Protein AF-A0A183NZC9-F1 (afdb_monomer_lite)

Structure (mmCIF, N/CA/C/O backbone):
data_AF-A0A183NZC9-F1
#
_entry.id   AF-A0A183NZC9-F1
#
loop_
_atom_site.group_PDB
_atom_site.id
_atom_site.type_symbol
_atom_site.label_atom_id
_atom_site.label_alt_id
_atom_site.label_comp_id
_atom_site.label_asym_id
_atom_site.label_entity_id
_atom_site.label_seq_id
_atom_site.pdbx_PDB_ins_code
_atom_site.Cartn_x
_atom_site.Cartn_y
_atom_site.Cartn_z
_atom_site.occupancy
_atom_site.B_iso_or_equiv
_atom_site.auth_seq_id
_atom_site.auth_comp_id
_atom_site.auth_asym_id
_atom_site.auth_atom_id
_atom_site.pdbx_PDB_model_num
ATOM 1 N N . MET A 1 1 ? -13.836 -6.752 19.557 1.00 56.41 1 MET A N 1
ATOM 2 C CA . MET A 1 1 ? -12.386 -7.079 19.539 1.00 56.41 1 MET A CA 1
ATOM 3 C C . MET A 1 1 ? -11.607 -6.219 20.531 1.00 56.41 1 MET A C 1
ATOM 5 O O . MET A 1 1 ? -11.000 -6.796 21.413 1.00 56.41 1 MET A O 1
ATOM 9 N N . ARG A 1 2 ? -11.652 -4.875 20.475 1.00 64.88 2 ARG A N 1
ATOM 10 C CA . ARG A 1 2 ? -10.924 -4.009 21.437 1.00 64.88 2 ARG A CA 1
ATOM 11 C C . ARG A 1 2 ? -11.329 -4.225 22.911 1.00 64.88 2 ARG A C 1
ATOM 13 O O . ARG A 1 2 ? -10.458 -4.210 23.771 1.00 64.88 2 ARG A O 1
ATOM 20 N N . SER A 1 3 ? -12.621 -4.464 23.176 1.00 66.31 3 SER A N 1
ATOM 21 C CA . SER A 1 3 ? -13.154 -4.752 24.521 1.00 66.31 3 SER A CA 1
ATOM 22 C C . SER A 1 3 ? -12.596 -6.044 25.113 1.00 66.31 3 SER A C 1
ATOM 24 O O . SER A 1 3 ? -12.222 -6.068 26.278 1.00 66.31 3 SER A O 1
ATOM 26 N N . GLU A 1 4 ? -12.492 -7.094 24.298 1.00 74.88 4 GLU A N 1
ATOM 27 C CA . GLU A 1 4 ? -12.049 -8.419 24.740 1.00 74.88 4 GLU A CA 1
ATOM 28 C C . GLU A 1 4 ? -10.557 -8.416 25.099 1.00 74.88 4 GLU A C 1
ATOM 30 O O . GLU A 1 4 ? -10.171 -8.966 26.125 1.00 74.88 4 GLU A O 1
ATOM 35 N N . TYR A 1 5 ? -9.725 -7.702 24.327 1.00 71.56 5 TYR A N 1
ATOM 36 C CA . TYR A 1 5 ? -8.307 -7.511 24.665 1.00 71.56 5 TYR A CA 1
ATOM 37 C C . TYR A 1 5 ? -8.111 -6.662 25.928 1.00 71.56 5 TYR A C 1
ATOM 39 O O . TYR A 1 5 ? -7.237 -6.965 26.736 1.00 71.56 5 TYR A O 1
ATOM 47 N N . SER A 1 6 ? -8.944 -5.635 26.130 1.00 73.81 6 SER A N 1
ATOM 48 C CA . SER A 1 6 ? -8.901 -4.821 27.350 1.00 73.81 6 SER A CA 1
ATOM 49 C C . SER A 1 6 ? -9.336 -5.610 28.587 1.00 73.81 6 SER A C 1
ATOM 51 O O . SER A 1 6 ? -8.755 -5.431 29.652 1.00 73.81 6 SER A O 1
ATOM 53 N N . LYS A 1 7 ? -10.335 -6.494 28.456 1.00 77.25 7 LYS A N 1
ATOM 54 C CA . LYS A 1 7 ? -10.793 -7.384 29.536 1.00 77.25 7 LYS A CA 1
ATOM 55 C C . LYS A 1 7 ? -9.734 -8.405 29.952 1.00 77.25 7 LYS A C 1
ATOM 57 O O . LYS A 1 7 ? -9.678 -8.766 31.119 1.00 77.25 7 LYS A O 1
ATOM 62 N N . ALA A 1 8 ? -8.877 -8.823 29.024 1.00 81.12 8 ALA A N 1
ATOM 63 C CA . ALA A 1 8 ? -7.733 -9.690 29.301 1.00 81.12 8 ALA A CA 1
ATOM 64 C C . ALA A 1 8 ? -6.536 -8.954 29.947 1.00 81.12 8 ALA A C 1
ATOM 66 O O . ALA A 1 8 ? -5.489 -9.559 30.151 1.00 81.12 8 ALA A O 1
ATOM 67 N N . GLY A 1 9 ? -6.659 -7.653 30.244 1.00 79.56 9 GLY A N 1
ATOM 68 C CA . GLY A 1 9 ? -5.594 -6.855 30.860 1.00 79.56 9 GLY A CA 1
ATOM 69 C C . GLY A 1 9 ? -4.506 -6.379 29.891 1.00 79.56 9 GLY A C 1
ATOM 70 O O . GLY A 1 9 ? -3.533 -5.765 30.323 1.00 79.56 9 GLY A O 1
ATOM 71 N N . TYR A 1 10 ? -4.653 -6.610 28.580 1.00 79.19 10 TYR A N 1
ATOM 72 C CA . TYR A 1 10 ? -3.678 -6.142 27.596 1.00 79.19 10 TYR A CA 1
ATOM 73 C C . TYR A 1 10 ? -3.880 -4.662 27.264 1.00 79.19 10 TYR A C 1
ATOM 75 O O . TYR A 1 10 ? -4.912 -4.250 26.732 1.00 79.19 10 TYR A O 1
ATOM 83 N N . ALA A 1 11 ? -2.837 -3.868 27.500 1.00 75.00 11 ALA A N 1
ATOM 84 C CA . ALA A 1 11 ? -2.789 -2.458 27.146 1.00 75.00 11 ALA A CA 1
ATOM 85 C C . ALA A 1 11 ? -2.079 -2.272 25.793 1.00 75.00 11 ALA A C 1
ATOM 87 O O . ALA A 1 11 ? -0.858 -2.343 25.690 1.00 75.00 11 ALA A O 1
ATOM 88 N N . MET A 1 12 ? -2.848 -2.029 24.730 1.00 79.75 12 MET A N 1
ATOM 89 C CA . MET A 1 12 ? -2.310 -1.643 23.419 1.00 79.75 12 MET A CA 1
ATOM 90 C C . MET A 1 12 ? -2.501 -0.145 23.196 1.00 79.75 12 MET A C 1
ATOM 92 O O . MET A 1 12 ? -3.521 0.412 23.594 1.00 79.75 12 MET A O 1
ATOM 96 N N . THR A 1 13 ? -1.590 0.516 22.475 1.00 76.56 13 THR A N 1
ATOM 97 C CA . THR A 1 13 ? -1.674 1.964 22.173 1.00 76.56 13 THR A CA 1
ATOM 98 C C . THR A 1 13 ? -3.006 2.357 21.546 1.00 76.56 13 THR A C 1
ATOM 100 O O . THR A 1 13 ? -3.519 3.442 21.780 1.00 76.56 13 THR A O 1
ATOM 103 N N . SER A 1 14 ? -3.615 1.451 20.788 1.00 72.94 14 SER A N 1
ATOM 104 C CA . SER A 1 14 ? -4.919 1.682 20.185 1.00 72.94 14 SER A CA 1
ATOM 105 C C . SER A 1 14 ? -6.079 1.683 21.207 1.00 72.94 14 SER A C 1
ATOM 107 O O . SER A 1 14 ? -7.161 2.167 20.885 1.00 72.94 14 SER A O 1
ATOM 109 N N . ILE A 1 15 ? -5.895 1.085 22.396 1.00 72.88 15 ILE A N 1
ATOM 110 C CA . ILE A 1 15 ? -6.844 1.040 23.530 1.00 72.88 15 ILE A CA 1
ATOM 111 C C . ILE A 1 15 ? -6.647 2.281 24.406 1.00 72.88 15 ILE A C 1
ATOM 113 O O . ILE A 1 15 ? -7.624 2.917 24.774 1.00 72.88 15 ILE A O 1
ATOM 117 N N . ILE A 1 16 ? -5.389 2.638 24.681 1.00 80.75 16 ILE A N 1
ATOM 118 C CA . ILE A 1 16 ? -5.027 3.752 25.570 1.00 80.75 16 ILE A CA 1
ATOM 119 C C . ILE A 1 16 ? -5.232 5.107 24.871 1.00 80.75 16 ILE A C 1
ATOM 121 O O . ILE A 1 16 ? -5.789 6.027 25.452 1.00 80.75 16 ILE A O 1
ATOM 125 N N . ASN A 1 17 ? -4.778 5.235 23.617 1.00 80.69 17 ASN A N 1
ATOM 126 C CA . ASN A 1 17 ? -4.785 6.481 22.844 1.00 80.69 17 ASN A CA 1
ATOM 127 C C . ASN A 1 17 ? -5.090 6.210 21.354 1.00 80.69 17 ASN A C 1
ATOM 129 O O . ASN A 1 17 ? -4.180 6.177 20.513 1.00 80.69 17 ASN A O 1
ATOM 133 N N . PRO A 1 18 ? -6.371 6.012 20.988 1.00 78.25 18 PRO A N 1
ATOM 134 C CA . PRO A 1 18 ? -6.762 5.661 19.621 1.00 78.25 18 PRO A CA 1
ATOM 1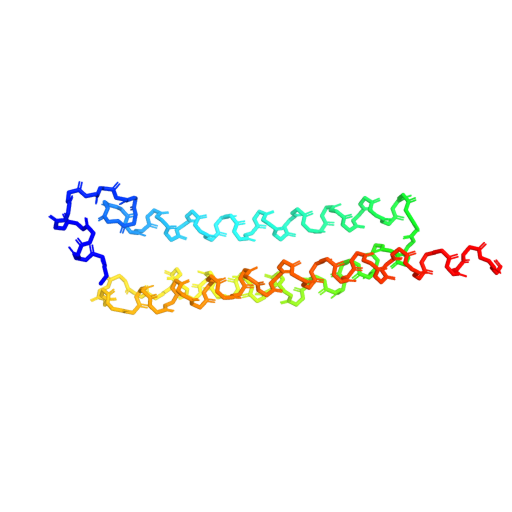35 C C . PRO A 1 18 ? -6.391 6.732 18.583 1.00 78.25 18 PRO A C 1
ATOM 137 O O . PRO A 1 18 ? -6.019 6.386 17.460 1.00 78.25 18 PRO A O 1
ATOM 140 N N . ASP A 1 19 ? -6.430 8.017 18.943 1.00 81.12 19 ASP A N 1
ATOM 141 C CA . ASP A 1 19 ? -6.058 9.123 18.051 1.00 81.12 19 ASP A CA 1
ATOM 142 C C . ASP A 1 19 ? -4.566 9.139 17.708 1.00 81.12 19 ASP A C 1
ATOM 144 O O . ASP A 1 19 ? -4.189 9.341 16.549 1.00 81.12 19 ASP A O 1
ATOM 148 N N . LEU A 1 20 ? -3.704 8.849 18.687 1.00 82.50 20 LEU A N 1
ATOM 149 C CA . LEU A 1 20 ? -2.266 8.755 18.449 1.00 82.50 20 LEU A CA 1
ATOM 150 C C . LEU A 1 20 ? -1.954 7.601 17.490 1.00 82.50 20 LEU A C 1
ATOM 152 O O . LEU A 1 20 ? -1.195 7.775 16.539 1.00 82.50 20 LEU A O 1
ATOM 156 N N . CYS A 1 21 ? -2.607 6.451 17.676 1.00 83.62 21 CYS A N 1
ATOM 157 C CA . CYS A 1 21 ? -2.456 5.295 16.793 1.00 83.62 21 CYS A CA 1
ATOM 158 C C . CYS A 1 21 ? -2.814 5.626 15.331 1.00 83.62 21 CYS A C 1
ATOM 160 O O . CYS A 1 21 ? -2.075 5.252 14.420 1.00 83.62 21 CYS A O 1
ATOM 162 N N . LYS A 1 22 ? -3.889 6.392 15.095 1.00 81.31 22 LYS A N 1
ATOM 163 C CA . LYS A 1 22 ? -4.291 6.837 13.746 1.00 81.31 22 LYS A CA 1
ATOM 164 C C . LYS A 1 22 ? -3.243 7.738 13.092 1.00 81.31 22 LYS A C 1
ATOM 166 O O . LYS A 1 22 ? -2.882 7.521 11.936 1.00 81.31 22 LYS A O 1
ATOM 171 N N . ARG A 1 23 ? -2.733 8.730 13.829 1.00 85.25 23 ARG A N 1
ATOM 172 C CA . ARG A 1 23 ? -1.696 9.655 13.333 1.00 85.25 23 ARG A CA 1
ATOM 173 C C . ARG A 1 23 ? -0.408 8.918 12.984 1.00 85.25 23 ARG A C 1
ATOM 175 O O . ARG A 1 23 ? 0.192 9.175 11.943 1.00 85.25 23 ARG A O 1
ATOM 182 N N . VAL A 1 24 ? -0.017 7.978 13.838 1.00 89.00 24 VAL A N 1
ATOM 183 C CA . VAL A 1 24 ? 1.167 7.140 13.649 1.00 89.00 24 VAL A CA 1
ATOM 184 C C . VAL A 1 24 ? 1.009 6.243 12.418 1.00 89.00 24 VAL A C 1
ATOM 186 O O . VAL A 1 24 ? 1.900 6.221 11.573 1.00 89.00 24 VAL A O 1
ATOM 189 N N . ALA A 1 25 ? -0.141 5.584 12.250 1.00 86.12 25 ALA A N 1
ATOM 190 C CA . ALA A 1 25 ? -0.423 4.761 11.072 1.00 86.12 25 ALA A CA 1
ATOM 191 C C . ALA A 1 25 ? -0.343 5.566 9.761 1.00 86.12 25 ALA A C 1
ATOM 193 O O . ALA A 1 25 ? 0.231 5.099 8.775 1.00 86.12 25 ALA A O 1
ATOM 194 N N . LEU A 1 26 ? -0.865 6.797 9.756 1.00 85.88 26 LEU A N 1
ATOM 195 C CA . LEU A 1 26 ? -0.787 7.689 8.599 1.00 85.88 26 LEU A CA 1
ATOM 196 C C . LEU A 1 26 ? 0.659 8.119 8.314 1.00 85.88 26 LEU A C 1
ATOM 198 O O . LEU A 1 26 ? 1.102 8.030 7.170 1.00 85.88 26 LEU A O 1
ATOM 202 N N . ARG A 1 27 ? 1.424 8.505 9.346 1.00 90.19 27 ARG A N 1
ATOM 203 C CA . ARG A 1 27 ? 2.842 8.874 9.199 1.00 90.19 27 ARG A CA 1
ATOM 204 C C . ARG A 1 27 ? 3.669 7.726 8.619 1.00 90.19 27 ARG A C 1
ATOM 206 O O . ARG A 1 27 ? 4.424 7.951 7.679 1.00 90.19 27 ARG A O 1
ATOM 213 N N . TYR A 1 28 ? 3.498 6.506 9.127 1.00 89.38 28 TYR A N 1
ATOM 214 C CA . TYR A 1 28 ? 4.219 5.339 8.610 1.00 89.38 28 TYR A CA 1
ATOM 215 C C . TYR A 1 28 ? 3.799 4.959 7.185 1.00 89.38 28 TYR A C 1
ATOM 217 O O . TYR A 1 28 ? 4.652 4.558 6.398 1.00 89.38 28 TYR A O 1
ATOM 225 N N . SER A 1 29 ? 2.530 5.151 6.809 1.00 87.19 29 SER A N 1
ATOM 226 C CA . SER A 1 29 ? 2.075 4.918 5.426 1.00 87.19 29 SER A CA 1
ATOM 227 C C . SER A 1 29 ? 2.748 5.879 4.434 1.00 87.19 29 SER A C 1
ATOM 229 O O . SER A 1 29 ? 3.180 5.471 3.355 1.00 87.19 29 SER A O 1
ATOM 231 N N . ILE A 1 30 ? 2.903 7.150 4.823 1.00 88.06 30 ILE A N 1
ATOM 232 C CA . ILE A 1 30 ? 3.648 8.145 4.037 1.00 88.06 30 ILE A CA 1
ATOM 233 C C . ILE A 1 30 ? 5.138 7.790 3.994 1.00 88.06 30 ILE A C 1
ATOM 235 O O . ILE A 1 30 ? 5.731 7.794 2.919 1.00 88.06 30 ILE A O 1
ATOM 239 N N . ALA A 1 31 ? 5.737 7.438 5.136 1.00 90.06 31 ALA A N 1
ATOM 240 C CA . ALA A 1 31 ? 7.146 7.051 5.205 1.00 90.06 31 ALA A CA 1
ATOM 241 C C . ALA A 1 31 ? 7.458 5.841 4.307 1.00 90.06 31 ALA A C 1
ATOM 243 O O . ALA A 1 31 ? 8.463 5.843 3.602 1.00 90.06 31 ALA A O 1
ATOM 244 N N . SER A 1 32 ? 6.570 4.844 4.268 1.00 86.44 32 SER A N 1
ATOM 245 C CA . SER A 1 32 ? 6.692 3.688 3.372 1.00 86.44 32 SER A CA 1
ATOM 246 C C . SER A 1 32 ? 6.636 4.092 1.894 1.00 86.44 32 SER A C 1
ATOM 248 O O . SER A 1 32 ? 7.451 3.625 1.099 1.00 86.44 32 SER A O 1
ATOM 250 N N . SER A 1 33 ? 5.745 5.023 1.539 1.00 87.06 33 SER A N 1
ATOM 251 C CA . SER A 1 33 ? 5.648 5.551 0.171 1.00 87.06 33 SER A CA 1
ATOM 252 C C . SER A 1 33 ? 6.921 6.303 -0.239 1.00 87.06 33 SER A C 1
ATOM 254 O O . SER A 1 33 ? 7.414 6.125 -1.352 1.00 87.06 33 SER A O 1
ATOM 256 N N . LEU A 1 34 ? 7.497 7.090 0.677 1.00 87.19 34 LEU A N 1
ATOM 257 C CA . LEU A 1 34 ? 8.776 7.775 0.464 1.00 87.19 34 LEU A CA 1
ATOM 258 C C . LEU A 1 34 ? 9.934 6.790 0.285 1.00 87.19 34 LEU A C 1
ATOM 260 O O . LEU A 1 34 ? 10.748 6.976 -0.613 1.00 87.19 34 LEU A O 1
ATOM 264 N N . VAL A 1 35 ? 9.985 5.724 1.089 1.00 87.94 35 VAL A N 1
ATOM 265 C CA . VAL A 1 35 ? 10.980 4.649 0.941 1.00 87.94 35 VAL A CA 1
ATOM 266 C C . VAL A 1 35 ? 10.892 3.994 -0.436 1.00 87.94 35 VAL A C 1
ATOM 268 O O . VAL A 1 35 ? 11.919 3.737 -1.059 1.00 87.94 35 VAL A O 1
ATOM 271 N N . CYS A 1 36 ? 9.680 3.761 -0.940 1.00 84.62 36 CYS A N 1
ATOM 272 C CA . CYS A 1 36 ? 9.484 3.132 -2.241 1.00 84.62 36 CYS A CA 1
ATOM 273 C C . CYS A 1 36 ? 9.950 4.043 -3.393 1.00 84.62 36 CYS A C 1
ATOM 275 O O . CYS A 1 36 ? 10.642 3.588 -4.302 1.00 84.62 36 CYS A O 1
ATOM 277 N N . LEU A 1 37 ? 9.663 5.348 -3.308 1.00 84.69 37 LEU A N 1
ATOM 278 C CA . LEU A 1 37 ? 10.150 6.351 -4.264 1.00 84.69 37 LEU A CA 1
ATOM 279 C C . LEU A 1 37 ? 11.676 6.523 -4.211 1.00 84.69 37 LEU A C 1
ATOM 281 O O . LEU A 1 37 ? 12.324 6.587 -5.254 1.00 84.69 37 LEU A O 1
ATOM 285 N N . ALA A 1 38 ? 12.265 6.549 -3.013 1.00 85.88 38 ALA A N 1
ATOM 286 C CA . ALA A 1 38 ? 13.717 6.600 -2.843 1.00 85.88 38 ALA A CA 1
ATOM 287 C C . ALA A 1 38 ? 14.396 5.350 -3.433 1.00 85.88 38 ALA A C 1
ATOM 289 O O . ALA A 1 38 ? 15.405 5.458 -4.131 1.00 85.88 38 ALA A O 1
ATOM 290 N N . GLY A 1 39 ? 13.802 4.171 -3.221 1.00 82.81 39 GLY A N 1
ATOM 291 C CA . GLY A 1 39 ? 14.241 2.917 -3.833 1.00 82.81 39 GLY A CA 1
ATOM 292 C C . GLY A 1 39 ? 14.157 2.933 -5.362 1.00 82.81 39 GLY A C 1
ATOM 293 O O . GLY A 1 39 ? 15.066 2.429 -6.022 1.00 82.81 39 GLY A O 1
ATOM 294 N N . ALA A 1 40 ? 13.125 3.559 -5.939 1.00 82.31 40 ALA A N 1
ATOM 295 C CA . ALA A 1 40 ? 13.003 3.736 -7.389 1.00 82.31 40 ALA A CA 1
ATOM 296 C C . ALA A 1 40 ? 14.120 4.623 -7.958 1.00 82.31 40 ALA A C 1
ATOM 298 O O . ALA A 1 40 ? 14.707 4.273 -8.981 1.00 82.31 40 ALA A O 1
ATOM 299 N N . GLY A 1 41 ? 14.477 5.711 -7.266 1.00 80.25 41 GLY A N 1
ATOM 300 C CA . GLY A 1 41 ? 15.614 6.558 -7.644 1.00 80.25 41 GLY A CA 1
ATOM 301 C C . GLY A 1 41 ? 16.947 5.805 -7.604 1.00 80.25 41 GLY A C 1
ATOM 302 O O . GLY A 1 41 ? 17.705 5.838 -8.569 1.00 80.25 41 GLY A O 1
ATOM 303 N N . CYS A 1 42 ? 17.203 5.054 -6.529 1.00 81.56 42 CYS A N 1
ATOM 304 C CA . CYS A 1 42 ? 18.407 4.227 -6.407 1.00 81.56 42 CYS A CA 1
ATOM 305 C C . CYS A 1 42 ? 18.481 3.144 -7.503 1.00 81.56 42 CYS A C 1
ATOM 307 O O . CYS A 1 42 ? 19.525 2.944 -8.124 1.00 81.56 42 CYS A O 1
ATOM 309 N N . SER A 1 43 ? 17.351 2.500 -7.807 1.00 77.06 43 SER A N 1
ATOM 310 C CA . SER A 1 43 ? 17.268 1.473 -8.854 1.00 77.06 43 SER A CA 1
ATOM 311 C C . SER A 1 43 ? 17.481 2.052 -10.255 1.00 77.06 43 SER A C 1
ATOM 313 O O . SER A 1 43 ? 18.097 1.393 -11.088 1.00 77.06 43 SER A O 1
ATOM 315 N N . ALA A 1 44 ? 17.040 3.290 -10.506 1.00 76.19 44 ALA A N 1
ATOM 316 C CA . ALA A 1 44 ? 17.299 3.993 -11.764 1.00 76.19 44 ALA A CA 1
ATOM 317 C C . ALA A 1 44 ? 18.800 4.229 -12.000 1.00 76.19 44 ALA A C 1
ATOM 319 O O . ALA A 1 44 ? 19.277 4.089 -13.124 1.00 76.19 44 ALA A O 1
ATOM 320 N N . LEU A 1 45 ? 19.535 4.567 -10.936 1.00 76.94 45 LEU A N 1
ATOM 321 C CA . LEU A 1 45 ? 20.978 4.817 -10.975 1.00 76.94 45 LEU A CA 1
ATOM 322 C C . LEU A 1 45 ? 21.796 3.523 -11.090 1.00 76.94 45 LEU A C 1
ATOM 324 O O . LEU A 1 45 ? 22.788 3.501 -11.809 1.00 76.94 45 LEU A O 1
ATOM 328 N N . SER A 1 46 ? 21.392 2.453 -10.395 1.00 76.38 46 SER A N 1
ATOM 329 C CA . SER A 1 46 ? 22.180 1.214 -10.327 1.00 76.38 46 SER A CA 1
ATOM 330 C C . SER A 1 46 ? 21.844 0.186 -11.412 1.00 76.38 46 SER A C 1
ATOM 332 O O . SER A 1 46 ? 22.750 -0.497 -11.877 1.00 76.38 46 SER A O 1
ATOM 334 N N . LEU A 1 47 ? 20.565 0.023 -11.777 1.00 71.44 47 LEU A N 1
ATOM 335 C CA . LEU A 1 47 ? 20.088 -0.985 -12.744 1.00 71.44 47 LEU A CA 1
ATOM 336 C C . LEU A 1 47 ? 19.620 -0.358 -14.071 1.00 71.44 47 LEU A C 1
ATOM 338 O O . LEU A 1 47 ? 19.216 -1.070 -14.989 1.00 71.44 47 LEU A O 1
ATOM 342 N N . GLY A 1 48 ? 19.662 0.967 -14.188 1.00 75.81 48 GLY A N 1
ATOM 343 C CA . GLY A 1 48 ? 19.250 1.704 -15.376 1.00 75.81 48 GLY A CA 1
ATOM 344 C C . GLY A 1 48 ? 17.799 2.208 -15.333 1.00 75.81 48 GLY A C 1
ATOM 345 O O . GLY A 1 48 ? 17.008 1.826 -14.462 1.00 75.81 48 GLY A O 1
ATOM 346 N N . PRO A 1 49 ? 17.417 3.074 -16.293 1.00 76.38 49 PRO A N 1
ATOM 347 C CA . PRO A 1 49 ? 16.164 3.832 -16.246 1.00 76.38 49 PRO A CA 1
ATOM 348 C C . PRO A 1 49 ? 14.919 2.941 -16.173 1.00 76.38 49 PRO A C 1
ATOM 350 O O . PRO A 1 49 ? 13.969 3.255 -15.460 1.00 76.38 49 PRO A O 1
ATOM 353 N N . TRP A 1 50 ? 14.948 1.792 -16.853 1.00 76.88 50 TRP A N 1
ATOM 354 C CA . TRP A 1 50 ? 13.832 0.847 -16.927 1.00 76.88 50 TRP A CA 1
ATOM 355 C C . TRP A 1 50 ? 13.486 0.210 -15.578 1.00 76.88 50 TRP A C 1
ATOM 357 O O . TRP A 1 50 ? 12.305 0.079 -15.252 1.00 76.88 50 TRP A O 1
ATOM 367 N N . ALA A 1 51 ? 14.488 -0.120 -14.757 1.00 75.88 51 ALA A N 1
ATOM 368 C CA . ALA A 1 51 ? 14.265 -0.679 -13.424 1.00 75.88 51 ALA A CA 1
ATOM 369 C C . ALA A 1 51 ? 13.651 0.359 -12.469 1.00 75.88 51 ALA A C 1
ATOM 371 O O . ALA A 1 51 ? 12.730 0.048 -11.710 1.00 75.88 51 ALA A O 1
ATOM 372 N N . GLY A 1 52 ? 14.109 1.612 -12.555 1.00 76.31 52 GLY A N 1
ATOM 373 C CA . GLY A 1 52 ? 13.532 2.731 -11.808 1.00 76.31 52 GLY A CA 1
ATOM 374 C C . GLY A 1 52 ? 12.103 3.072 -12.239 1.00 76.31 52 GLY A C 1
ATOM 375 O O . GLY A 1 52 ? 11.229 3.238 -11.387 1.00 76.31 52 GLY A O 1
ATOM 376 N N . CYS A 1 53 ? 11.833 3.118 -13.549 1.00 78.12 53 CYS A N 1
ATOM 377 C CA . CYS A 1 53 ? 10.496 3.367 -14.092 1.00 78.12 53 CYS A CA 1
ATOM 378 C C . CYS A 1 53 ? 9.505 2.268 -13.705 1.00 78.12 53 CYS A C 1
ATOM 380 O O . CYS A 1 53 ? 8.394 2.590 -13.285 1.00 78.12 53 CYS A O 1
ATOM 382 N N . ALA A 1 54 ? 9.908 0.994 -13.785 1.00 80.06 54 ALA A N 1
ATOM 383 C CA . ALA A 1 54 ? 9.082 -0.121 -13.339 1.00 80.06 54 ALA A CA 1
ATOM 384 C C . ALA A 1 54 ? 8.712 0.048 -11.863 1.00 80.06 54 ALA A C 1
ATOM 386 O O . ALA A 1 54 ? 7.526 0.090 -11.544 1.00 80.06 54 ALA A O 1
ATOM 387 N N . LEU A 1 55 ? 9.700 0.246 -10.977 1.00 79.38 55 LEU A N 1
ATOM 388 C CA . LEU A 1 55 ? 9.463 0.389 -9.538 1.00 79.38 55 LEU A CA 1
ATOM 389 C C . LEU A 1 55 ? 8.615 1.614 -9.193 1.00 79.38 55 LEU A C 1
ATOM 391 O O . LEU A 1 55 ? 7.697 1.511 -8.381 1.00 79.38 55 LEU A O 1
ATOM 395 N N . GLY A 1 56 ? 8.870 2.755 -9.832 1.00 80.88 56 GLY A N 1
ATOM 396 C CA . GLY A 1 56 ? 8.095 3.977 -9.635 1.00 80.88 56 GLY A CA 1
ATOM 397 C C . GLY A 1 56 ? 6.641 3.822 -10.077 1.00 80.88 56 GLY A C 1
ATOM 398 O O . GLY A 1 56 ? 5.736 4.043 -9.276 1.00 80.88 56 GLY A O 1
ATOM 399 N N . ILE A 1 57 ? 6.407 3.397 -11.323 1.00 80.94 57 ILE A N 1
ATOM 400 C CA . ILE A 1 57 ? 5.062 3.300 -11.915 1.00 80.94 57 ILE A CA 1
ATOM 401 C C . ILE A 1 57 ? 4.270 2.139 -11.311 1.00 80.94 57 ILE A C 1
ATOM 403 O O . ILE A 1 57 ? 3.087 2.298 -11.025 1.00 80.94 57 ILE A O 1
ATOM 407 N N . GLY A 1 58 ? 4.901 0.987 -11.079 1.00 81.81 58 GLY A N 1
ATOM 408 C CA . GLY A 1 58 ? 4.233 -0.189 -10.519 1.00 81.81 58 GLY A CA 1
ATOM 409 C C . GLY A 1 58 ? 3.877 -0.030 -9.042 1.00 81.81 58 GLY A C 1
ATOM 410 O O . GLY A 1 58 ? 2.817 -0.482 -8.609 1.00 81.81 58 GLY A O 1
ATOM 411 N N . SER A 1 59 ? 4.709 0.672 -8.262 1.00 83.38 59 SER A N 1
ATOM 412 C CA . SER A 1 59 ? 4.428 0.907 -6.840 1.00 83.38 59 SER A CA 1
ATOM 413 C C . SER A 1 59 ? 3.537 2.123 -6.572 1.00 83.38 59 SER A C 1
ATOM 415 O O . SER A 1 59 ? 2.891 2.172 -5.522 1.00 83.38 59 SER A O 1
ATOM 417 N N . LEU A 1 60 ? 3.445 3.089 -7.499 1.00 83.38 60 LEU A N 1
ATOM 418 C CA . LEU A 1 60 ? 2.637 4.307 -7.330 1.00 83.38 60 LEU A CA 1
ATOM 419 C C . LEU A 1 60 ? 1.176 4.014 -6.933 1.00 83.38 60 LEU A C 1
ATOM 421 O O . LEU A 1 60 ? 0.718 4.577 -5.935 1.00 83.38 60 LEU A O 1
ATOM 425 N N . PRO A 1 61 ? 0.440 3.119 -7.630 1.00 83.75 61 PRO A N 1
ATOM 426 C CA . PRO A 1 61 ? -0.951 2.814 -7.300 1.00 83.75 61 PRO A CA 1
ATOM 427 C C . PRO A 1 61 ? -1.086 2.172 -5.918 1.00 83.75 61 PRO A C 1
ATOM 429 O O . PRO A 1 61 ? -2.023 2.472 -5.178 1.00 83.75 61 PRO A O 1
ATOM 432 N N . ALA A 1 62 ? -0.127 1.321 -5.541 1.00 84.06 62 ALA A N 1
ATOM 433 C CA . ALA A 1 62 ? -0.115 0.658 -4.244 1.00 84.06 62 ALA A CA 1
ATOM 434 C C . ALA A 1 62 ? 0.139 1.661 -3.103 1.00 84.06 62 ALA A C 1
ATOM 436 O O . ALA A 1 62 ? -0.563 1.636 -2.089 1.00 84.06 62 ALA A O 1
ATOM 437 N N . ASN A 1 63 ? 1.086 2.585 -3.289 1.00 86.62 63 ASN A N 1
ATOM 438 C CA . ASN A 1 63 ? 1.390 3.662 -2.342 1.00 86.62 63 ASN A CA 1
ATOM 439 C C . ASN A 1 63 ? 0.198 4.625 -2.179 1.00 86.62 63 ASN A C 1
ATOM 441 O O . ASN A 1 63 ? -0.207 4.934 -1.056 1.00 86.62 63 ASN A O 1
ATOM 445 N N . ILE A 1 64 ? -0.433 5.033 -3.288 1.00 86.19 64 ILE A N 1
ATOM 446 C CA . ILE A 1 64 ? -1.649 5.866 -3.276 1.00 86.19 64 ILE A CA 1
ATOM 447 C C . ILE A 1 64 ? -2.788 5.147 -2.547 1.00 86.19 64 ILE A C 1
ATOM 449 O O . ILE A 1 64 ? -3.464 5.752 -1.712 1.00 86.19 64 ILE A O 1
ATOM 453 N N . GLY A 1 65 ? -2.977 3.850 -2.808 1.00 85.44 65 GLY A N 1
ATOM 454 C CA . GLY A 1 65 ? -3.968 3.026 -2.121 1.00 85.4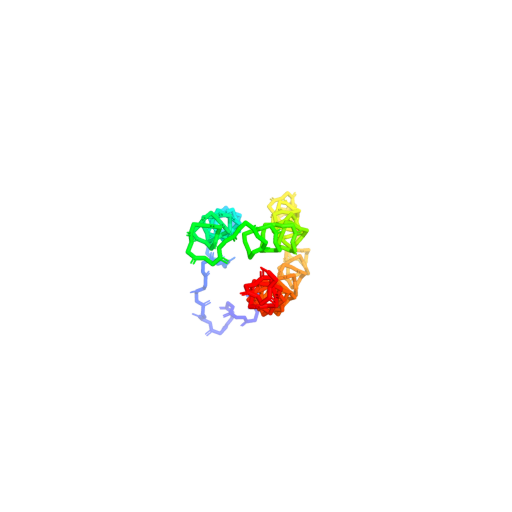4 65 GLY A CA 1
ATOM 455 C C . GLY A 1 65 ? -3.762 3.014 -0.606 1.00 85.44 65 GLY A C 1
ATOM 456 O O . GLY A 1 65 ? -4.706 3.264 0.146 1.00 85.44 65 GLY A O 1
ATOM 457 N N . LEU A 1 66 ? -2.528 2.795 -0.143 1.00 85.81 66 LEU A N 1
ATOM 458 C CA . LEU A 1 66 ? -2.189 2.826 1.283 1.00 85.81 66 LEU A CA 1
ATOM 459 C C . LEU A 1 66 ? -2.498 4.173 1.932 1.00 85.81 66 LEU A C 1
ATOM 461 O O . LEU A 1 66 ? -3.170 4.211 2.966 1.00 85.81 66 LEU A O 1
ATOM 465 N N . ILE A 1 67 ? -2.063 5.273 1.314 1.00 86.44 67 ILE A N 1
ATOM 466 C CA . ILE A 1 67 ? -2.316 6.628 1.818 1.00 86.44 67 ILE A CA 1
ATOM 467 C C . ILE A 1 67 ? -3.822 6.910 1.860 1.00 86.44 67 ILE A C 1
ATOM 469 O O . ILE A 1 67 ? -4.317 7.428 2.861 1.00 86.44 67 ILE A O 1
ATOM 473 N N . TYR A 1 68 ? -4.573 6.516 0.827 1.00 87.19 68 TYR A N 1
ATOM 474 C CA . TYR A 1 68 ? -6.025 6.688 0.770 1.00 87.19 68 TYR A CA 1
ATOM 475 C C . TYR A 1 68 ? -6.738 5.946 1.909 1.00 87.19 68 TYR A 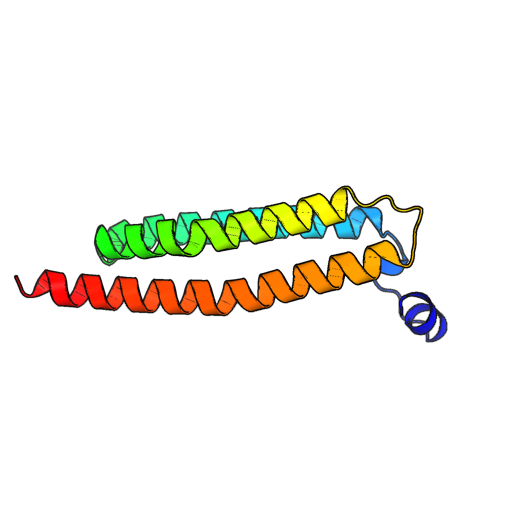C 1
ATOM 477 O O . TYR A 1 68 ? -7.573 6.530 2.608 1.00 87.19 68 TYR A O 1
ATOM 485 N N . TYR A 1 69 ? -6.398 4.676 2.150 1.00 83.88 69 TYR A N 1
ATOM 486 C CA . TYR A 1 69 ? -6.991 3.905 3.247 1.00 83.88 69 TYR A CA 1
ATOM 487 C C . TYR A 1 69 ? -6.561 4.423 4.624 1.00 83.88 69 TYR A C 1
ATOM 489 O O . TYR A 1 69 ? -7.392 4.462 5.535 1.00 83.88 69 TYR A O 1
ATOM 497 N N . ALA A 1 70 ? -5.311 4.867 4.779 1.00 83.94 70 ALA A N 1
ATOM 498 C CA . ALA A 1 70 ? -4.814 5.460 6.019 1.00 83.94 70 ALA A CA 1
ATOM 499 C C . ALA A 1 70 ? -5.510 6.795 6.324 1.00 83.94 70 ALA A C 1
ATOM 501 O O . ALA A 1 70 ? -5.929 7.032 7.457 1.00 83.94 70 ALA A O 1
ATOM 502 N N . TRP A 1 71 ? -5.719 7.635 5.308 1.00 82.50 71 TRP A N 1
ATOM 503 C CA . TRP A 1 71 ? -6.469 8.884 5.429 1.00 82.50 71 TRP A CA 1
ATOM 504 C C . TRP A 1 71 ? -7.942 8.633 5.755 1.00 82.50 71 TRP A C 1
ATOM 506 O O . TRP A 1 71 ? -8.501 9.260 6.655 1.00 82.50 71 TRP A O 1
ATOM 516 N N . LYS A 1 72 ? -8.565 7.647 5.099 1.00 81.69 72 LYS A N 1
ATOM 517 C CA . LYS A 1 72 ? -9.940 7.225 5.395 1.00 81.69 72 LYS A CA 1
ATOM 518 C C . LYS A 1 72 ? -10.082 6.693 6.824 1.00 81.69 72 LYS A C 1
ATOM 520 O O . LYS A 1 72 ? -11.097 6.952 7.465 1.00 81.69 72 LYS A O 1
ATOM 525 N N . PHE A 1 73 ? -9.072 5.992 7.343 1.00 79.31 73 PHE A N 1
ATOM 526 C CA . PHE A 1 73 ? -9.020 5.545 8.739 1.00 79.31 73 PHE A CA 1
ATOM 527 C C . PHE A 1 73 ? -8.833 6.708 9.721 1.00 79.31 73 PHE A C 1
ATOM 529 O O . PHE A 1 73 ? -9.513 6.753 10.746 1.00 79.31 73 PHE A O 1
ATOM 536 N N . ALA A 1 74 ? -7.973 7.674 9.390 1.00 78.88 74 ALA A N 1
ATOM 537 C CA . ALA A 1 74 ? -7.768 8.878 10.190 1.00 78.88 74 ALA A CA 1
ATOM 538 C C . ALA A 1 74 ? -9.033 9.753 10.258 1.00 78.88 74 ALA A C 1
ATOM 540 O O . ALA A 1 74 ? -9.356 10.267 11.324 1.00 78.88 74 ALA A O 1
ATOM 541 N N . LYS A 1 75 ? -9.779 9.867 9.149 1.00 75.38 75 LYS A N 1
ATOM 542 C CA . LYS A 1 75 ? -11.024 10.649 9.059 1.00 75.38 75 LYS A CA 1
ATOM 543 C C . LYS A 1 75 ? -12.254 9.924 9.615 1.00 75.38 75 LYS A C 1
ATOM 545 O O . LYS A 1 75 ? -13.248 10.571 9.933 1.00 75.38 75 LYS A O 1
ATOM 550 N N . SER A 1 76 ? -12.220 8.595 9.740 1.00 67.94 76 SER A N 1
ATOM 551 C CA . SER A 1 76 ? -13.320 7.839 10.346 1.00 67.94 76 SER A CA 1
ATOM 552 C C . SER A 1 76 ? -13.437 8.210 11.832 1.00 67.94 76 SER A C 1
ATOM 554 O O . SER A 1 76 ? -12.521 7.974 12.629 1.00 67.94 76 SER A O 1
ATOM 556 N N . ASN A 1 77 ? -14.554 8.864 12.165 1.00 53.78 77 ASN A N 1
ATOM 557 C CA . ASN A 1 77 ? -14.805 9.530 13.440 1.00 53.78 77 ASN A CA 1
ATOM 558 C C . ASN A 1 77 ? -14.648 8.558 14.626 1.00 53.78 77 ASN A C 1
ATOM 560 O O . ASN A 1 77 ? -15.136 7.429 14.591 1.00 53.78 77 ASN A O 1
ATOM 564 N N . SER A 1 78 ? -13.971 8.998 15.687 1.00 51.81 78 SER A N 1
ATOM 565 C CA . SER A 1 78 ? -13.692 8.251 16.929 1.00 51.81 78 SER A CA 1
ATOM 566 C C . SER A 1 78 ? -14.937 7.835 17.728 1.00 51.81 78 SER A C 1
ATOM 568 O O . SER A 1 78 ? -14.818 7.009 18.626 1.00 51.81 78 SER A O 1
ATOM 570 N N . ASN A 1 79 ? -16.125 8.332 17.370 1.00 47.75 79 ASN A N 1
ATOM 571 C CA . ASN A 1 79 ? -17.383 8.083 18.084 1.00 47.75 79 ASN A CA 1
ATOM 572 C C . ASN A 1 79 ? -18.076 6.750 17.737 1.00 47.75 79 ASN A C 1
ATOM 574 O O . ASN A 1 79 ? -19.067 6.401 18.367 1.00 47.75 79 ASN A O 1
ATOM 578 N N . VAL A 1 80 ? -17.568 5.980 16.764 1.00 53.72 80 VAL A N 1
ATOM 579 C CA . VAL A 1 80 ? -18.104 4.647 16.428 1.00 53.72 80 VAL A CA 1
ATOM 580 C C . VAL A 1 80 ? -16.997 3.607 16.595 1.00 53.72 80 VAL A C 1
ATOM 582 O O . VAL A 1 80 ? -16.193 3.369 15.687 1.00 53.72 80 VAL A O 1
ATOM 585 N N . ALA A 1 81 ? -16.940 2.986 17.776 1.00 52.12 81 ALA A N 1
ATOM 586 C CA . ALA A 1 81 ? -15.921 1.997 18.146 1.00 52.12 81 ALA A CA 1
ATOM 587 C C . ALA A 1 81 ? -15.836 0.809 17.158 1.00 52.12 81 ALA A C 1
ATOM 589 O O . ALA A 1 81 ? -14.746 0.285 16.896 1.00 52.12 81 ALA A O 1
ATOM 590 N N . ASP A 1 82 ? -16.954 0.437 16.528 1.00 53.28 82 ASP A N 1
ATOM 591 C CA . ASP A 1 82 ? -17.013 -0.659 15.554 1.00 53.28 82 ASP A CA 1
ATOM 592 C C . ASP A 1 82 ? -16.464 -0.286 14.167 1.00 53.28 82 ASP A C 1
ATOM 594 O O . ASP A 1 82 ? -15.845 -1.116 13.487 1.00 53.28 82 ASP A O 1
ATOM 598 N N . GLY A 1 83 ? -16.583 0.986 13.768 1.00 57.78 83 GLY A N 1
ATOM 599 C CA . GLY A 1 83 ? -16.106 1.489 12.473 1.00 57.78 83 GLY A CA 1
ATOM 600 C C . GLY A 1 83 ? -14.579 1.487 12.354 1.00 57.78 83 GLY A C 1
ATOM 601 O O . GLY A 1 83 ? -14.024 1.123 11.311 1.00 57.78 83 GLY A O 1
ATOM 602 N N . SER A 1 84 ? -13.888 1.792 13.457 1.00 66.00 84 SER A N 1
ATOM 603 C CA . SER A 1 84 ? -12.419 1.814 13.535 1.00 66.00 84 SER A CA 1
ATOM 604 C C . SER A 1 84 ? -11.801 0.433 13.254 1.00 66.00 84 SER A C 1
ATOM 606 O O . SER A 1 84 ? -10.820 0.304 12.519 1.00 66.00 84 SER A O 1
ATOM 608 N N . SER A 1 85 ? -12.437 -0.636 13.737 1.00 68.50 85 SER A N 1
ATOM 609 C CA . SER A 1 85 ? -11.963 -2.017 13.562 1.00 68.50 85 SER A CA 1
ATOM 610 C C . SER A 1 85 ? -12.077 -2.502 12.109 1.00 68.50 85 SER A C 1
ATOM 612 O O . SER A 1 85 ? -11.207 -3.207 11.592 1.00 68.50 85 SER A O 1
ATOM 614 N N . ALA A 1 86 ? -13.161 -2.148 11.413 1.00 72.25 86 ALA A N 1
ATOM 615 C CA . ALA A 1 86 ? -13.348 -2.489 10.000 1.00 72.25 86 ALA A CA 1
ATOM 616 C C . ALA A 1 86 ? -12.381 -1.723 9.084 1.00 72.25 86 ALA A C 1
ATOM 618 O O . ALA A 1 86 ? -11.836 -2.303 8.142 1.00 72.25 86 ALA A O 1
ATOM 619 N N . ALA A 1 87 ? -12.132 -0.446 9.375 1.00 75.25 87 ALA A N 1
ATOM 620 C CA . ALA A 1 87 ? -11.183 0.376 8.632 1.00 75.25 87 ALA A CA 1
ATOM 621 C C . ALA A 1 87 ? -9.724 -0.082 8.832 1.00 75.25 87 ALA A C 1
ATOM 623 O O . ALA A 1 87 ? -8.998 -0.194 7.845 1.00 75.25 87 ALA A O 1
ATOM 624 N N . ALA A 1 88 ? -9.329 -0.476 10.048 1.00 76.50 88 ALA A N 1
ATOM 625 C CA . ALA A 1 88 ? -8.009 -1.063 10.307 1.00 76.50 88 ALA A CA 1
ATOM 626 C C . ALA A 1 88 ? -7.775 -2.366 9.517 1.00 76.50 88 ALA A C 1
ATOM 628 O O . ALA A 1 88 ? -6.719 -2.554 8.920 1.00 76.50 88 ALA A O 1
ATOM 629 N N . ARG A 1 89 ? -8.786 -3.243 9.426 1.00 82.00 89 ARG A N 1
ATOM 630 C CA . ARG A 1 89 ? -8.710 -4.479 8.620 1.00 82.00 89 ARG A CA 1
ATOM 631 C C . ARG A 1 89 ? -8.564 -4.204 7.122 1.00 82.00 89 ARG A C 1
ATOM 633 O O . ARG A 1 89 ? -7.883 -4.953 6.429 1.00 82.00 89 ARG A O 1
ATOM 640 N N . ARG A 1 90 ? -9.195 -3.142 6.609 1.00 81.44 90 ARG A N 1
ATOM 641 C CA . ARG A 1 90 ? -9.018 -2.703 5.213 1.00 81.44 90 ARG A CA 1
ATOM 642 C C . ARG A 1 90 ? -7.601 -2.185 4.970 1.00 81.44 90 ARG A C 1
ATOM 644 O O . ARG A 1 90 ? -7.004 -2.576 3.976 1.00 81.44 90 ARG A O 1
ATOM 651 N N . LEU A 1 91 ? -7.059 -1.389 5.895 1.00 83.06 91 LEU A N 1
ATOM 652 C CA . LEU A 1 91 ? -5.675 -0.912 5.834 1.00 83.06 91 LEU A CA 1
ATOM 653 C C . LEU A 1 91 ? -4.677 -2.080 5.847 1.00 83.06 91 LEU A C 1
ATOM 655 O O . LEU A 1 91 ? -3.784 -2.121 5.011 1.00 83.06 91 LEU A O 1
ATOM 659 N N . PHE A 1 92 ? -4.884 -3.071 6.718 1.00 85.56 92 PHE A N 1
ATOM 660 C CA . PHE A 1 92 ? -4.039 -4.267 6.783 1.00 85.56 92 PHE A CA 1
ATOM 661 C C . PHE A 1 92 ? -4.073 -5.092 5.488 1.00 85.56 92 PHE A C 1
ATOM 663 O O . PHE A 1 92 ? -3.044 -5.541 4.994 1.00 85.56 92 PHE A O 1
ATOM 670 N N . ARG A 1 93 ? -5.256 -5.269 4.887 1.00 85.38 93 ARG A N 1
ATOM 671 C CA . ARG A 1 93 ? -5.356 -5.936 3.580 1.00 85.38 93 ARG A CA 1
ATOM 672 C C . ARG A 1 93 ? -4.663 -5.142 2.475 1.00 85.38 93 ARG A C 1
ATOM 674 O O . ARG A 1 93 ? -4.037 -5.745 1.614 1.00 85.38 93 ARG A O 1
ATOM 681 N N . ALA A 1 94 ? -4.736 -3.812 2.519 1.00 85.06 94 ALA A N 1
ATOM 682 C CA . ALA A 1 94 ? -4.024 -2.963 1.571 1.00 85.06 94 ALA A CA 1
ATOM 683 C C . ALA A 1 94 ? -2.498 -3.108 1.713 1.00 85.06 94 ALA A C 1
ATOM 685 O O . ALA A 1 94 ? -1.818 -3.253 0.703 1.00 85.06 94 ALA A O 1
ATOM 686 N N . THR A 1 95 ? -1.957 -3.164 2.939 1.00 85.62 95 THR A N 1
ATOM 687 C CA . THR A 1 95 ? -0.519 -3.430 3.161 1.00 85.62 95 THR A CA 1
ATOM 688 C C . THR A 1 95 ? -0.116 -4.830 2.719 1.00 85.62 95 THR A C 1
ATOM 690 O O . THR A 1 95 ? 0.959 -5.013 2.158 1.00 85.62 95 THR A O 1
ATOM 693 N N . LEU A 1 96 ? -0.996 -5.813 2.916 1.00 85.75 96 LEU A N 1
ATOM 694 C CA . LEU A 1 96 ? -0.749 -7.191 2.501 1.00 85.75 96 LEU A CA 1
ATOM 695 C C . LEU A 1 96 ? -0.723 -7.340 0.975 1.00 85.75 96 LEU A C 1
ATOM 697 O O . LEU A 1 96 ? 0.004 -8.185 0.474 1.00 85.75 96 LEU A O 1
ATOM 701 N N . PHE A 1 97 ? -1.467 -6.504 0.242 1.00 83.81 97 PHE A N 1
ATOM 702 C CA . PHE A 1 97 ? -1.401 -6.434 -1.221 1.00 83.81 97 PHE A CA 1
ATOM 703 C C . PHE A 1 97 ? -0.233 -5.571 -1.726 1.00 83.81 97 PHE A C 1
ATOM 705 O O . PHE A 1 97 ? 0.334 -5.857 -2.774 1.00 83.81 97 PHE A O 1
ATOM 712 N N . HIS A 1 98 ? 0.174 -4.539 -0.981 1.00 84.25 98 HIS A N 1
ATOM 713 C CA . HIS A 1 98 ? 1.321 -3.693 -1.336 1.00 84.25 98 HIS A CA 1
ATOM 714 C C . HIS A 1 98 ? 2.630 -4.488 -1.416 1.00 84.25 98 HIS A C 1
ATOM 716 O O . HIS A 1 98 ? 3.354 -4.368 -2.401 1.00 84.25 98 HIS A O 1
ATOM 722 N N . LEU A 1 99 ? 2.888 -5.360 -0.438 1.00 84.31 99 LEU A N 1
ATOM 723 C CA . LEU A 1 99 ? 4.111 -6.165 -0.376 1.00 84.31 99 LEU A CA 1
ATOM 724 C C . LEU A 1 99 ? 4.364 -7.024 -1.644 1.00 84.31 99 LEU A C 1
ATOM 726 O O . LEU A 1 99 ? 5.435 -6.882 -2.240 1.00 84.31 99 LEU A O 1
ATOM 730 N N . PRO A 1 100 ? 3.426 -7.878 -2.112 1.00 85.00 100 PRO A N 1
ATOM 731 C CA . PRO A 1 100 ? 3.624 -8.667 -3.326 1.00 85.00 100 PRO A CA 1
ATOM 732 C C . PRO A 1 100 ? 3.701 -7.796 -4.581 1.00 85.00 100 PRO A C 1
ATOM 734 O O . PRO A 1 100 ? 4.483 -8.107 -5.474 1.00 85.00 100 PRO A O 1
ATOM 737 N N . VAL A 1 101 ? 2.956 -6.686 -4.649 1.00 85.69 101 VAL A N 1
ATOM 738 C CA . VAL A 1 101 ? 3.037 -5.756 -5.787 1.00 85.69 101 VAL A CA 1
ATOM 739 C C . VAL A 1 101 ? 4.443 -5.175 -5.913 1.00 85.69 101 VAL A C 1
ATOM 741 O O . VAL A 1 101 ? 5.012 -5.192 -7.004 1.00 85.69 101 VAL A O 1
ATOM 744 N N . VAL A 1 102 ? 5.042 -4.716 -4.809 1.00 83.19 102 VAL A N 1
ATOM 745 C CA . VAL A 1 102 ? 6.415 -4.188 -4.822 1.00 83.19 102 VAL A CA 1
ATOM 746 C C . VAL A 1 102 ? 7.410 -5.270 -5.244 1.00 83.19 102 VAL A C 1
ATOM 748 O O . VAL A 1 102 ? 8.257 -5.006 -6.093 1.00 83.19 102 VAL A O 1
ATOM 751 N N . MET A 1 103 ? 7.275 -6.497 -4.732 1.00 85.69 103 MET A N 1
ATOM 752 C CA . MET A 1 103 ? 8.152 -7.614 -5.111 1.00 85.69 103 MET A CA 1
ATOM 753 C C . MET A 1 103 ? 8.077 -7.952 -6.605 1.00 85.69 103 MET A C 1
ATOM 755 O O . MET A 1 103 ? 9.113 -8.083 -7.255 1.00 85.69 103 MET A O 1
A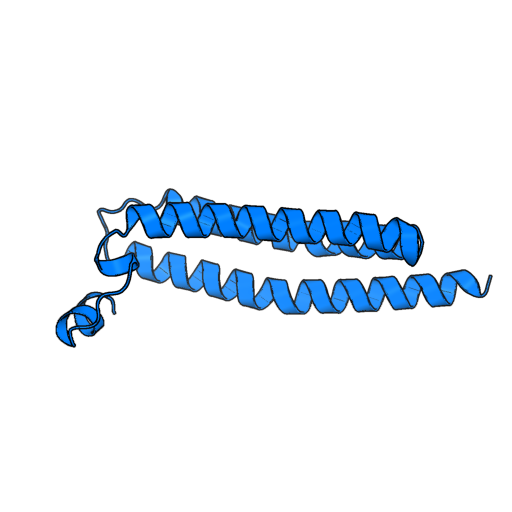TOM 759 N N . ILE A 1 104 ? 6.870 -8.035 -7.172 1.00 86.06 104 ILE A N 1
ATOM 760 C CA . ILE A 1 104 ? 6.675 -8.287 -8.610 1.00 86.06 104 ILE A CA 1
ATOM 761 C C . ILE A 1 104 ? 7.282 -7.153 -9.439 1.00 86.06 104 ILE A C 1
ATOM 763 O O . ILE A 1 104 ? 7.929 -7.396 -10.454 1.00 86.06 104 ILE A O 1
ATOM 767 N N . THR A 1 105 ? 7.110 -5.912 -8.991 1.00 82.38 105 THR A N 1
ATOM 768 C CA . THR A 1 105 ? 7.605 -4.742 -9.714 1.00 82.38 105 THR A CA 1
ATOM 769 C C . THR A 1 105 ? 9.137 -4.705 -9.764 1.00 82.38 105 THR A C 1
ATOM 771 O O . THR A 1 105 ? 9.705 -4.406 -10.814 1.00 82.38 105 THR A O 1
ATOM 774 N N . VAL A 1 106 ? 9.815 -5.066 -8.667 1.00 82.19 106 VAL A N 1
ATOM 775 C CA . VAL A 1 106 ? 11.282 -5.215 -8.644 1.00 82.19 106 VAL A CA 1
ATOM 776 C C . VAL A 1 106 ? 11.731 -6.319 -9.604 1.00 82.19 106 VAL A C 1
ATOM 778 O O . VAL A 1 106 ? 12.647 -6.100 -10.392 1.00 82.19 106 VAL A O 1
ATOM 781 N N . LEU A 1 107 ? 11.068 -7.481 -9.589 1.00 83.94 107 LEU A N 1
ATOM 782 C CA . LEU A 1 107 ? 11.393 -8.599 -10.484 1.00 83.94 107 LEU A CA 1
ATOM 783 C C . LEU A 1 107 ? 11.258 -8.220 -11.965 1.00 83.94 107 LEU A C 1
ATOM 785 O O . LEU A 1 107 ? 12.166 -8.491 -12.749 1.00 83.94 107 LEU A O 1
ATOM 789 N N . LEU A 1 108 ? 10.161 -7.558 -12.342 1.00 80.88 108 LEU A N 1
ATOM 790 C CA . LEU A 1 108 ? 9.942 -7.081 -13.711 1.00 80.88 108 LEU A CA 1
ATOM 791 C C . LEU A 1 108 ? 10.973 -6.024 -14.121 1.00 80.88 108 LEU A C 1
ATOM 793 O O . LEU A 1 108 ? 11.478 -6.066 -15.242 1.00 80.88 108 LEU A O 1
ATOM 797 N N . GLY A 1 109 ? 11.319 -5.106 -13.213 1.00 76.12 109 GLY A N 1
ATOM 798 C CA . GLY A 1 109 ? 12.347 -4.091 -13.446 1.00 76.12 109 GLY A CA 1
ATOM 799 C C . GLY A 1 109 ? 13.723 -4.701 -13.718 1.00 76.12 109 GLY A C 1
ATOM 800 O O . GLY A 1 109 ? 14.374 -4.332 -14.695 1.00 76.12 109 GLY A O 1
ATOM 801 N N . SER A 1 110 ? 14.137 -5.679 -12.909 1.00 74.31 110 SER A N 1
ATOM 802 C CA . SER A 1 110 ? 15.397 -6.406 -13.106 1.00 74.31 110 SER A CA 1
ATOM 803 C C . SER A 1 110 ? 15.397 -7.214 -14.402 1.00 74.31 110 SER A C 1
ATOM 805 O O . SER A 1 110 ? 16.369 -7.169 -15.150 1.00 74.31 110 SER A O 1
ATOM 807 N N . TYR A 1 111 ? 14.296 -7.902 -14.716 1.00 78.81 111 TY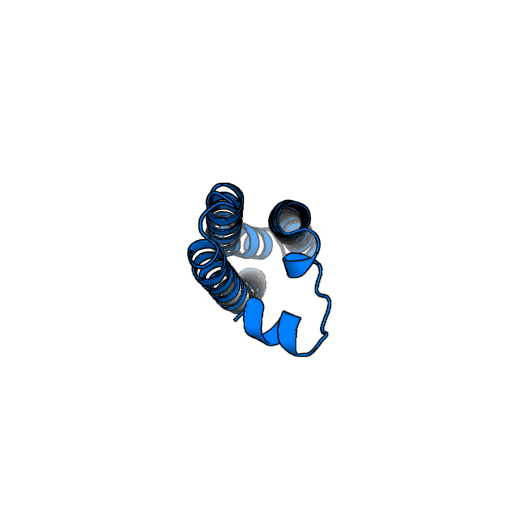R A N 1
ATOM 808 C CA . TYR A 1 111 ? 14.169 -8.670 -15.957 1.00 78.81 111 TYR A CA 1
ATOM 809 C C . TYR A 1 111 ? 14.279 -7.777 -17.202 1.00 78.81 111 TYR A C 1
ATOM 811 O O . TYR A 1 111 ? 15.019 -8.085 -18.137 1.00 78.81 111 TYR A O 1
ATOM 819 N N . CYS A 1 112 ? 13.584 -6.637 -17.203 1.00 70.62 112 CYS A N 1
ATOM 820 C CA . CYS A 1 112 ? 13.595 -5.705 -18.328 1.00 70.62 112 CYS A CA 1
ATOM 821 C C . CYS A 1 112 ? 14.954 -5.005 -18.491 1.00 70.62 112 CYS A C 1
ATOM 823 O O . CYS A 1 112 ? 15.370 -4.737 -19.618 1.00 70.62 112 CYS A O 1
ATOM 825 N N . SER A 1 113 ? 15.663 -4.749 -17.386 1.00 70.81 113 SER A N 1
ATOM 826 C CA . SER A 1 113 ? 17.030 -4.216 -17.399 1.00 70.81 113 SER A CA 1
ATOM 827 C C . SER A 1 113 ? 18.021 -5.212 -18.018 1.00 70.81 113 SER A C 1
ATOM 829 O O . SER A 1 113 ? 18.736 -4.852 -18.951 1.00 70.81 113 SER A O 1
ATOM 831 N N . ILE A 1 114 ? 17.992 -6.482 -17.593 1.00 73.19 114 ILE A N 1
ATOM 832 C CA . ILE A 1 114 ? 18.869 -7.542 -18.127 1.00 73.19 114 ILE A CA 1
ATOM 833 C C . ILE A 1 114 ? 18.655 -7.733 -19.633 1.00 73.19 114 ILE A C 1
ATOM 835 O O . ILE A 1 114 ? 19.621 -7.797 -20.388 1.00 73.19 114 ILE A O 1
ATOM 839 N N . ASN A 1 115 ? 17.399 -7.777 -20.087 1.00 73.81 115 ASN A N 1
ATOM 840 C CA . ASN A 1 115 ? 17.092 -7.951 -21.508 1.00 73.81 115 ASN A CA 1
ATOM 841 C C . ASN A 1 115 ? 17.509 -6.736 -22.362 1.00 73.81 115 ASN A C 1
ATOM 843 O O . ASN A 1 115 ? 17.897 -6.899 -23.513 1.00 73.81 115 ASN A O 1
ATOM 847 N N . SER A 1 116 ? 17.464 -5.526 -21.795 1.00 64.50 116 SER A N 1
ATOM 848 C CA . SER A 1 116 ? 17.905 -4.296 -22.475 1.00 64.50 116 SER A CA 1
ATOM 849 C C . SER A 1 116 ? 19.430 -4.168 -22.577 1.00 64.50 116 SER A C 1
ATOM 851 O O . SER A 1 116 ? 19.906 -3.391 -23.392 1.00 64.50 116 SER A O 1
ATOM 853 N N . GLY A 1 117 ? 20.198 -4.909 -21.769 1.00 59.12 117 GLY A N 1
ATOM 854 C CA . GLY A 1 117 ? 21.665 -4.955 -21.851 1.00 59.12 117 GLY A CA 1
ATOM 855 C C . GLY A 1 117 ? 22.207 -5.886 -22.942 1.00 59.12 117 GLY A C 1
ATOM 856 O O . GLY A 1 117 ? 23.418 -5.973 -23.115 1.00 59.12 117 GLY A O 1
ATOM 857 N N . HIS A 1 118 ? 21.326 -6.598 -23.651 1.00 49.22 118 HIS A N 1
ATOM 858 C CA . HIS A 1 118 ? 21.668 -7.539 -24.721 1.00 49.22 118 HIS A CA 1
ATOM 859 C C . HIS A 1 118 ? 21.338 -6.995 -26.127 1.00 49.22 118 HIS A C 1
ATOM 861 O O . HIS A 1 118 ? 21.268 -7.771 -27.083 1.00 49.22 118 HIS A O 1
ATOM 867 N N . MET A 1 119 ? 21.114 -5.678 -26.241 1.00 42.62 119 MET A N 1
ATOM 868 C CA . MET A 1 119 ? 20.902 -4.945 -27.495 1.00 42.62 119 MET A CA 1
ATOM 869 C C . MET A 1 119 ? 21.996 -3.900 -27.690 1.0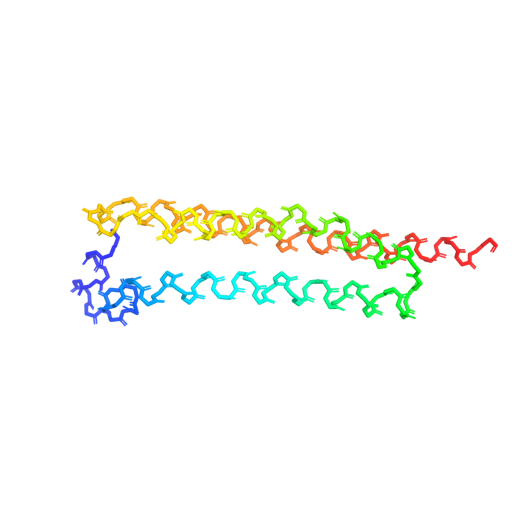0 42.62 119 MET A C 1
ATOM 871 O O . MET A 1 119 ? 22.314 -3.204 -26.700 1.00 42.62 119 MET A O 1
#

InterPro domains:
  IPR006369 Protohaem IX farnesyltransferase [PTHR43448] (1-108)

Foldseek 3Di:
DLVVCVVVVDDDCCNVPVLVVLVVQLVVLVVVVVVQLVVLVVCCVPLNVQLSCLSCVQLVVLSVLLNVLSVVLNPPDPPDPVVNVVSVVSNVVSVVVSVVSNVVSNVVSNVVSVVVVVD

Sequence (119 aa):
MRSEYSKAGYAMTSIINPDLCKRVALRYSIASSLVCLAGAGCSALSLGPWAGCALGIGSLPANIGLIYYAWKFAKSNSNVADGSSAAARRLFRATLFHLPVVMITVLLGSYCSINSGHM

Secondary structure (DSSP, 8-state):
-HHHHHHTT---HHHH-HHHHHHHHHHHHHHHHHHHHHHHHHHHHHS-HHHHHHHHHHHHHHHHHHHHHHHHHHHS-TT-HHHHHHHHHHHHHHHHHHHHHHHHHHHHHHHHHHHHTT-

Radius of gyration: 18.49 Å; chains: 1; bounding box: 40×20×58 Å

pLDDT: mean 77.83, std 9.89, range [42.62, 90.19]

Organism: NCBI:txid31246